Protein AF-D9WYV5-F1 (afdb_monomer)

pLDDT: mean 72.89, std 20.51, range [35.94, 93.06]

Foldseek 3Di:
DPPPQPPCNVVVVVQVVQDPPPCVVQWAWDWAQDPPHDIDIDGDCPPHPCPPPDDDWDWADPDPNDIDTDDDDPDDPPDDDDPPDPDDDDDDDDPPDDDDDD

Secondary structure (DSSP, 8-state):
------TTHHHHHHHHHH-SSSHHHH--EEEEE-SSS-EEEEE--TTSTTTT-----EEEESSSS-EEEE---S---SS---------S-PPPP--------

InterPro domains:
  IPR028228 Immunity protein 53 [PF15580] (8-74)

Structure (mmCIF, N/CA/C/O backbone):
data_AF-D9WYV5-F1
#
_entry.id   AF-D9WYV5-F1
#
loop_
_atom_site.group_PDB
_atom_site.id
_atom_site.type_symbol
_atom_site.label_atom_id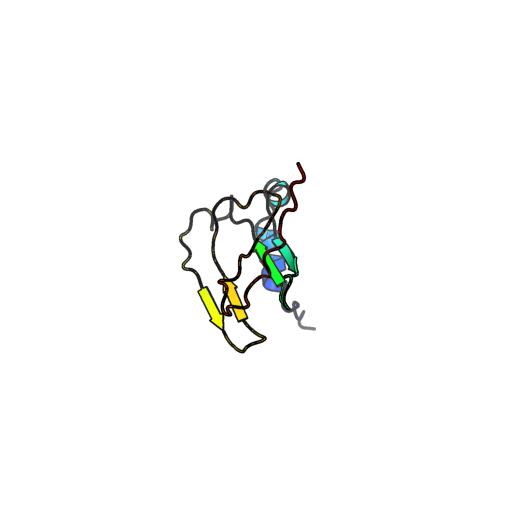
_atom_site.label_alt_id
_atom_site.label_comp_id
_atom_site.label_asym_id
_atom_site.label_entity_id
_atom_site.label_seq_id
_atom_site.pdbx_PDB_ins_code
_atom_site.Cartn_x
_atom_site.Cartn_y
_atom_site.Cartn_z
_atom_site.occupancy
_atom_site.B_iso_or_equiv
_atom_site.auth_seq_id
_atom_site.auth_comp_id
_atom_site.auth_asym_id
_atom_site.auth_atom_id
_atom_site.pdbx_PDB_model_num
ATOM 1 N N . MET A 1 1 ? 8.468 -29.942 5.462 1.00 42.22 1 MET A N 1
ATOM 2 C CA . MET A 1 1 ? 8.423 -29.060 4.281 1.00 42.22 1 MET A CA 1
ATOM 3 C C . MET A 1 1 ? 8.164 -27.679 4.843 1.00 42.22 1 MET A C 1
ATOM 5 O O . MET A 1 1 ? 7.141 -27.509 5.487 1.00 42.22 1 MET A O 1
ATOM 9 N N . ALA A 1 2 ? 9.145 -26.778 4.805 1.00 48.72 2 ALA A N 1
ATOM 10 C CA . ALA A 1 2 ? 8.906 -25.410 5.246 1.00 48.72 2 ALA A CA 1
ATOM 11 C C . ALA A 1 2 ? 8.074 -24.745 4.149 1.00 48.72 2 ALA A C 1
ATOM 13 O O . ALA A 1 2 ? 8.538 -24.661 3.012 1.00 48.72 2 ALA A O 1
ATOM 14 N N . GLU A 1 3 ? 6.841 -24.367 4.480 1.00 55.38 3 GLU A N 1
ATOM 15 C CA . GLU A 1 3 ? 5.995 -23.507 3.657 1.00 55.38 3 GLU A CA 1
ATOM 16 C C . GLU A 1 3 ? 6.825 -22.268 3.310 1.00 55.38 3 GLU A C 1
ATOM 18 O O . GLU A 1 3 ? 7.052 -21.392 4.147 1.00 55.38 3 GLU A O 1
ATOM 23 N N . THR A 1 4 ? 7.385 -22.240 2.104 1.00 59.00 4 THR A N 1
ATOM 24 C CA . THR A 1 4 ? 8.075 -21.056 1.605 1.00 59.00 4 THR A CA 1
ATOM 25 C C . THR A 1 4 ? 6.948 -20.141 1.174 1.00 59.00 4 THR A C 1
ATOM 27 O O . THR A 1 4 ? 6.486 -20.222 0.040 1.00 59.00 4 THR A O 1
ATOM 30 N N . GLY A 1 5 ? 6.401 -19.382 2.128 1.00 67.56 5 GLY A N 1
ATOM 31 C CA . GLY A 1 5 ? 5.446 -18.330 1.813 1.00 67.56 5 GLY A CA 1
ATOM 32 C C . GLY A 1 5 ? 6.049 -17.498 0.690 1.00 67.56 5 GLY A C 1
ATOM 33 O O . GLY A 1 5 ? 7.210 -17.093 0.795 1.00 67.56 5 GLY A O 1
ATOM 34 N N . GLY A 1 6 ? 5.308 -17.349 -0.407 1.00 80.50 6 GLY A N 1
ATOM 35 C CA . GLY A 1 6 ? 5.763 -16.606 -1.573 1.00 80.50 6 GLY A CA 1
ATOM 36 C C . GLY A 1 6 ? 6.227 -15.199 -1.198 1.00 80.50 6 GLY A C 1
ATOM 37 O O . GLY A 1 6 ? 5.968 -14.687 -0.108 1.00 80.50 6 GLY A O 1
ATOM 38 N N . GLU A 1 7 ? 6.887 -14.527 -2.128 1.00 87.50 7 GLU A N 1
ATOM 39 C CA . GLU A 1 7 ? 7.498 -13.207 -1.948 1.00 87.50 7 GLU A CA 1
ATOM 40 C C . GLU A 1 7 ? 6.490 -12.130 -1.488 1.00 87.50 7 GLU A C 1
ATOM 42 O O . GLU A 1 7 ? 6.874 -11.085 -0.958 1.00 87.50 7 GLU A O 1
ATOM 47 N N . LEU A 1 8 ? 5.190 -12.407 -1.637 1.00 89.00 8 LEU A N 1
ATOM 48 C CA . LEU A 1 8 ? 4.073 -11.561 -1.223 1.00 89.00 8 LEU A CA 1
ATOM 49 C C . LEU A 1 8 ? 3.289 -12.090 -0.013 1.00 89.00 8 LEU A C 1
ATOM 51 O O . LEU A 1 8 ? 2.307 -11.470 0.383 1.00 89.00 8 LEU A O 1
ATOM 55 N N . SER A 1 9 ? 3.705 -13.181 0.632 1.00 90.62 9 SER A N 1
ATOM 56 C CA . SER A 1 9 ? 2.946 -13.763 1.747 1.00 90.62 9 SER A CA 1
ATOM 57 C C . SER A 1 9 ? 2.814 -12.835 2.950 1.00 90.62 9 SER A C 1
ATOM 59 O O . SER A 1 9 ? 1.849 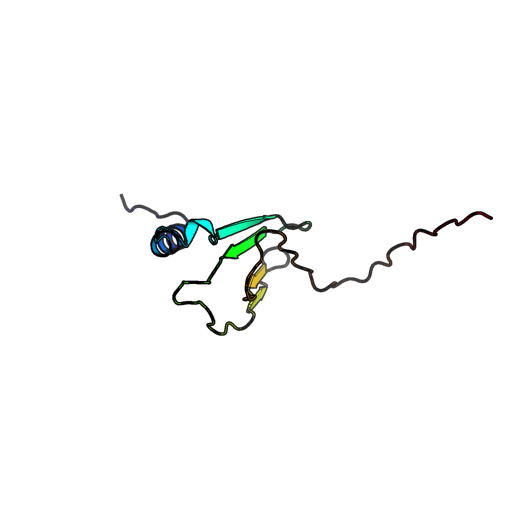-12.944 3.705 1.00 90.62 9 SER A O 1
ATOM 61 N N . TRP A 1 10 ? 3.738 -11.894 3.148 1.00 91.75 10 TRP A N 1
ATOM 62 C CA . TRP A 1 10 ? 3.573 -10.851 4.165 1.00 91.75 10 TRP A CA 1
ATOM 63 C C . TRP A 1 10 ? 2.406 -9.909 3.821 1.00 91.75 10 TRP A C 1
ATOM 65 O O . TRP A 1 10 ? 1.642 -9.536 4.708 1.00 91.75 10 TRP A O 1
ATOM 75 N N . LEU A 1 11 ? 2.234 -9.571 2.538 1.00 90.81 11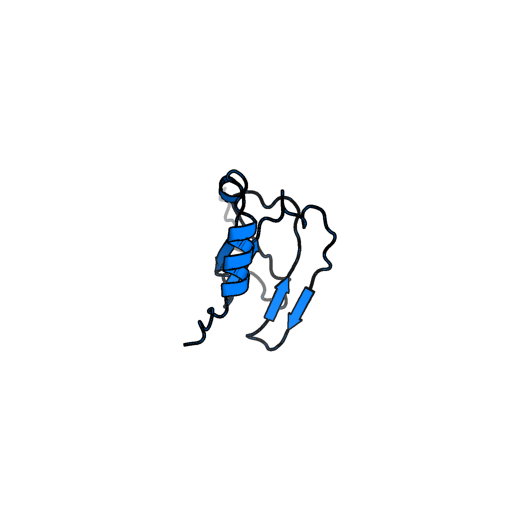 LEU A N 1
ATOM 76 C CA . LEU A 1 11 ? 1.172 -8.692 2.055 1.00 90.81 11 LEU A CA 1
ATOM 77 C C . LEU A 1 11 ? -0.181 -9.405 2.102 1.00 90.81 11 LEU A C 1
ATOM 79 O O . LEU A 1 11 ? -1.170 -8.803 2.503 1.00 90.81 11 LEU A O 1
ATOM 83 N N . GLU A 1 12 ? -0.221 -10.695 1.766 1.00 91.44 12 GLU A N 1
ATOM 84 C CA . GLU A 1 12 ? -1.425 -11.527 1.890 1.00 91.44 12 GLU A CA 1
ATOM 85 C C . GLU A 1 12 ? -1.902 -11.625 3.343 1.00 91.44 12 GLU A C 1
ATOM 87 O O . GLU A 1 12 ? -3.094 -11.497 3.624 1.00 91.44 12 GLU A O 1
ATOM 92 N N . GLN A 1 13 ? -0.974 -11.845 4.279 1.00 93.06 13 GLN A N 1
ATOM 93 C CA . GLN A 1 13 ? -1.284 -11.895 5.708 1.00 93.06 13 GLN A CA 1
ATOM 94 C C . GLN A 1 13 ? -1.745 -10.534 6.227 1.00 93.06 13 GLN A C 1
ATOM 96 O O . GLN A 1 13 ? -2.731 -10.466 6.957 1.00 93.06 13 GLN A O 1
ATOM 101 N N . TRP A 1 14 ? -1.074 -9.454 5.819 1.00 92.56 14 TRP A N 1
ATOM 102 C CA . TRP A 1 14 ? -1.474 -8.098 6.178 1.00 92.56 14 TRP A CA 1
ATOM 103 C C . TRP A 1 14 ? -2.876 -7.763 5.655 1.00 92.56 14 TRP A C 1
ATOM 105 O O . TRP A 1 14 ? -3.701 -7.279 6.426 1.00 92.56 14 TRP A O 1
ATOM 115 N N . TYR A 1 15 ? -3.166 -8.086 4.390 1.00 92.25 15 TYR A N 1
ATOM 116 C CA . TYR A 1 15 ? -4.475 -7.870 3.770 1.00 92.25 15 TYR A CA 1
ATOM 117 C C . TYR A 1 15 ? -5.576 -8.615 4.525 1.00 92.25 15 TYR A C 1
ATOM 119 O O . TYR A 1 15 ? -6.564 -8.007 4.919 1.00 92.25 15 TYR A O 1
ATOM 127 N N . ARG A 1 16 ? -5.371 -9.908 4.818 1.00 92.62 16 ARG A N 1
ATOM 128 C CA . ARG A 1 16 ? -6.325 -10.699 5.615 1.00 92.62 16 ARG A CA 1
ATOM 129 C C . ARG A 1 16 ? -6.575 -10.107 6.999 1.00 92.62 16 ARG A C 1
ATOM 131 O O . ARG A 1 16 ? -7.682 -10.230 7.499 1.00 92.62 16 ARG A O 1
ATOM 138 N N . ALA A 1 17 ? -5.565 -9.493 7.611 1.00 92.56 17 ALA A N 1
ATOM 139 C CA . ALA A 1 17 ? -5.706 -8.845 8.909 1.00 92.56 17 ALA A CA 1
ATOM 140 C C . ALA A 1 17 ? -6.464 -7.506 8.848 1.00 92.56 17 ALA A C 1
ATOM 142 O O . ALA A 1 17 ? -6.857 -7.017 9.902 1.00 92.56 17 ALA A O 1
ATOM 143 N N . GLN A 1 18 ? -6.640 -6.913 7.658 1.00 92.38 18 GLN A N 1
ATOM 144 C CA . GLN A 1 18 ? -7.462 -5.710 7.479 1.00 92.38 18 GLN A CA 1
ATOM 145 C C . GLN A 1 18 ? -8.920 -6.041 7.135 1.00 92.38 18 GLN A C 1
ATOM 147 O O . GLN A 1 18 ? -9.772 -5.181 7.299 1.00 92.38 18 GLN A O 1
ATOM 152 N N . CYS A 1 19 ? -9.218 -7.253 6.652 1.00 91.81 19 CYS A N 1
ATOM 153 C CA . CYS A 1 19 ? -10.589 -7.663 6.348 1.00 91.81 19 CYS A CA 1
ATOM 154 C C . CYS A 1 19 ? -11.408 -7.796 7.636 1.00 91.81 19 CYS A C 1
ATOM 156 O O . CYS A 1 19 ? -11.171 -8.704 8.438 1.00 91.81 19 CYS A O 1
ATOM 158 N N . ASP A 1 20 ? -12.384 -6.914 7.801 1.00 88.88 20 ASP A N 1
ATOM 159 C CA . ASP A 1 20 ? -13.293 -6.868 8.945 1.00 88.88 20 ASP A CA 1
ATOM 160 C C . ASP A 1 20 ? -14.776 -6.967 8.546 1.00 88.88 20 ASP A C 1
ATOM 162 O O . ASP A 1 20 ? -15.637 -7.032 9.425 1.00 88.88 20 ASP A O 1
ATOM 166 N N . GLY A 1 21 ? -15.074 -7.071 7.246 1.00 87.69 21 GLY A N 1
ATOM 167 C CA . GLY A 1 21 ? -16.426 -7.139 6.689 1.00 87.69 21 GLY A CA 1
ATOM 168 C C . GLY A 1 21 ? -16.838 -5.874 5.935 1.00 87.69 21 GLY A C 1
ATOM 169 O O . GLY A 1 21 ? -17.704 -5.949 5.061 1.00 87.69 21 GLY A O 1
ATOM 170 N N . ASP A 1 22 ? -16.209 -4.737 6.239 1.00 87.25 22 ASP A N 1
ATOM 171 C CA . ASP A 1 22 ? -16.522 -3.435 5.645 1.00 87.25 22 ASP A CA 1
ATOM 172 C C . ASP A 1 22 ? -15.327 -2.891 4.854 1.00 87.25 22 ASP A C 1
ATOM 174 O O . ASP A 1 22 ? -15.476 -2.443 3.709 1.00 87.25 22 ASP A O 1
ATOM 178 N N . TRP A 1 23 ? -14.118 -3.003 5.409 1.00 89.81 23 TRP A N 1
ATOM 179 C CA . TRP A 1 23 ? -12.915 -2.445 4.805 1.00 89.81 23 TRP A CA 1
ATOM 180 C C . TRP A 1 23 ? -12.651 -3.001 3.401 1.00 89.81 23 TRP A C 1
ATOM 182 O O . TRP A 1 23 ? -12.293 -2.256 2.489 1.00 89.81 23 TRP A O 1
ATOM 192 N N . GLU A 1 24 ? -12.864 -4.299 3.174 1.00 89.69 24 GLU A N 1
ATOM 193 C CA . GLU A 1 24 ? -12.657 -4.926 1.865 1.00 89.69 24 GLU A CA 1
ATOM 194 C C . GLU A 1 24 ? -13.638 -4.460 0.777 1.00 89.69 24 GLU A C 1
ATOM 196 O O . GLU A 1 24 ? -13.366 -4.653 -0.411 1.00 89.69 24 GLU A O 1
ATOM 201 N N . HIS A 1 25 ? -14.772 -3.862 1.156 1.00 86.62 25 HIS A N 1
ATOM 202 C CA . HIS A 1 25 ? -15.777 -3.369 0.216 1.00 86.62 25 HIS A CA 1
ATOM 203 C C . HIS A 1 25 ? -15.442 -1.966 -0.306 1.00 86.62 25 HIS A C 1
ATOM 205 O O . HIS A 1 25 ? -15.759 -1.643 -1.454 1.00 86.62 25 HIS A O 1
ATOM 211 N N . GLU A 1 26 ? -14.779 -1.140 0.507 1.00 84.56 26 GLU A N 1
ATOM 212 C CA . GLU A 1 26 ? -14.432 0.246 0.165 1.00 84.56 26 GLU A CA 1
ATOM 213 C C . GLU A 1 26 ? -12.947 0.420 -0.200 1.00 84.56 26 GLU A C 1
ATOM 215 O O . GLU A 1 26 ? -12.581 1.218 -1.078 1.00 84.56 26 GLU A O 1
ATOM 220 N N . TRP A 1 27 ? -12.081 -0.373 0.427 1.00 88.44 27 TRP A N 1
ATOM 221 C CA . TRP A 1 27 ? -10.627 -0.261 0.371 1.00 88.44 27 TRP A CA 1
ATOM 222 C C . TRP A 1 27 ? -9.989 -1.517 -0.235 1.00 88.44 27 TRP A C 1
ATOM 224 O O . TRP A 1 27 ? -10.585 -2.195 -1.069 1.00 88.44 27 TRP A O 1
ATOM 234 N N . GLY A 1 28 ? -8.709 -1.759 0.053 1.00 89.69 28 GLY A N 1
ATOM 235 C CA . GLY A 1 28 ? -7.968 -2.892 -0.497 1.00 89.69 28 GLY A CA 1
ATOM 236 C C . GLY A 1 28 ? -6.642 -2.530 -1.155 1.00 89.69 28 GLY A C 1
ATOM 237 O O . GLY A 1 28 ? -6.155 -1.399 -1.082 1.00 89.69 28 GLY A O 1
ATOM 238 N N . VAL A 1 29 ? -6.064 -3.534 -1.815 1.00 90.56 29 VAL A N 1
ATOM 239 C CA . VAL A 1 29 ? -4.800 -3.449 -2.555 1.00 90.56 29 VAL A CA 1
ATOM 240 C C . VAL A 1 29 ? -5.102 -3.433 -4.051 1.00 90.56 29 VAL A C 1
ATOM 242 O O . VAL A 1 29 ? -5.802 -4.304 -4.563 1.00 90.56 29 VAL A O 1
ATOM 245 N N . ARG A 1 30 ? -4.567 -2.447 -4.772 1.00 89.44 30 ARG A N 1
ATOM 246 C CA . ARG A 1 30 ? -4.716 -2.297 -6.224 1.00 89.44 30 ARG A CA 1
ATOM 247 C C . ARG A 1 30 ? -3.351 -2.300 -6.887 1.00 89.44 30 ARG A C 1
ATOM 249 O O . ARG A 1 30 ? -2.476 -1.543 -6.478 1.00 89.44 30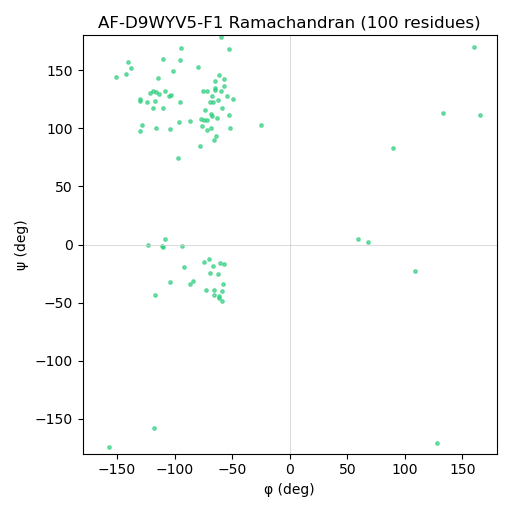 ARG A O 1
ATOM 256 N N . ILE A 1 31 ? -3.199 -3.118 -7.925 1.00 89.62 31 ILE A N 1
ATOM 257 C CA . ILE A 1 31 ? -1.997 -3.175 -8.762 1.00 89.62 31 ILE A CA 1
ATOM 258 C C . ILE A 1 31 ? -2.365 -2.686 -10.159 1.00 89.62 31 ILE A C 1
ATOM 260 O O . ILE A 1 31 ? -3.344 -3.158 -10.735 1.00 89.62 31 ILE A O 1
ATOM 264 N N . ALA A 1 32 ? -1.600 -1.745 -10.702 1.00 88.12 32 ALA A N 1
ATOM 265 C CA . ALA A 1 32 ? -1.807 -1.232 -12.054 1.00 88.12 32 ALA A CA 1
ATOM 266 C C . ALA A 1 32 ? -0.477 -1.056 -12.786 1.00 88.12 32 ALA A C 1
ATOM 268 O O . ALA A 1 32 ? 0.553 -0.801 -12.164 1.00 88.12 32 ALA A O 1
ATOM 269 N N . THR A 1 33 ? -0.493 -1.168 -14.110 1.00 86.44 33 THR A N 1
ATOM 270 C CA . THR A 1 33 ? 0.676 -0.896 -14.953 1.00 86.44 33 THR A CA 1
ATOM 271 C C . THR A 1 33 ? 0.857 0.605 -15.157 1.00 86.44 33 THR A C 1
ATOM 273 O O . THR A 1 33 ? -0.108 1.368 -15.125 1.00 86.44 33 THR A O 1
ATOM 276 N N . LEU A 1 34 ? 2.096 1.025 -15.390 1.00 84.44 34 LEU A N 1
ATOM 277 C CA . LEU A 1 34 ? 2.421 2.376 -15.839 1.00 84.44 34 LEU A CA 1
ATOM 278 C C . LEU A 1 34 ? 2.552 2.417 -17.369 1.00 84.44 34 LEU A C 1
ATOM 280 O O . LEU A 1 34 ? 2.815 1.398 -18.004 1.00 84.44 34 LEU A O 1
ATOM 284 N N . ASP A 1 35 ? 2.406 3.607 -17.958 1.00 74.00 35 ASP A N 1
ATOM 285 C CA . ASP A 1 35 ? 2.628 3.829 -19.401 1.00 74.00 35 ASP A CA 1
ATOM 286 C C . ASP A 1 35 ? 4.123 3.734 -19.793 1.00 74.00 35 ASP A C 1
ATOM 288 O O . ASP A 1 35 ? 4.472 3.657 -20.970 1.00 74.00 35 ASP A O 1
ATOM 292 N N . ASN A 1 36 ? 5.020 3.731 -18.802 1.00 67.00 36 ASN A N 1
ATOM 293 C CA . ASN A 1 36 ? 6.438 3.385 -18.912 1.00 67.00 36 ASN A CA 1
ATOM 294 C C . ASN A 1 36 ? 6.684 2.047 -18.183 1.00 67.00 36 ASN A C 1
ATOM 296 O O . ASN A 1 36 ? 5.863 1.674 -17.348 1.00 67.00 36 ASN A O 1
ATOM 300 N N . PRO A 1 37 ? 7.771 1.298 -18.463 1.00 82.62 37 PRO A N 1
ATOM 301 C CA . PRO A 1 37 ? 8.027 0.032 -17.779 1.00 82.62 37 PRO A CA 1
ATOM 302 C C . PRO A 1 37 ? 7.986 0.198 -16.254 1.00 82.62 37 PRO A C 1
ATOM 304 O O . PRO A 1 37 ? 8.838 0.864 -15.667 1.00 82.62 37 PRO A O 1
ATOM 307 N N . GLY A 1 38 ? 6.965 -0.387 -15.628 1.00 85.81 38 GLY A N 1
ATOM 308 C CA . GLY A 1 38 ? 6.707 -0.224 -14.207 1.00 85.81 38 GLY A CA 1
ATOM 309 C C . GLY A 1 38 ? 5.274 -0.574 -13.822 1.00 85.81 38 GLY A C 1
ATOM 310 O O . GLY A 1 38 ? 4.392 -0.784 -14.659 1.00 85.81 38 GLY A O 1
ATOM 311 N N . TRP A 1 39 ? 5.055 -0.640 -12.518 1.00 87.94 39 TRP A N 1
ATOM 312 C CA . TRP A 1 39 ? 3.769 -0.928 -11.905 1.00 87.94 39 TRP A CA 1
ATOM 313 C C . TRP A 1 39 ? 3.587 -0.048 -10.672 1.00 87.94 39 TRP A C 1
ATOM 315 O O . TRP A 1 39 ? 4.548 0.444 -10.084 1.00 87.94 39 TRP A O 1
ATOM 325 N N . THR A 1 40 ? 2.336 0.163 -10.291 1.00 89.12 40 THR A N 1
ATOM 326 C CA . THR A 1 40 ? 1.948 0.832 -9.051 1.00 89.12 40 THR A CA 1
ATOM 327 C C . THR A 1 40 ? 1.232 -0.157 -8.157 1.00 89.12 40 THR A C 1
ATOM 329 O O . THR A 1 40 ? 0.472 -0.996 -8.640 1.00 89.12 40 THR A O 1
ATOM 332 N N . VAL A 1 41 ? 1.469 -0.037 -6.854 1.00 89.62 41 VAL A N 1
ATOM 333 C CA . VAL A 1 41 ? 0.652 -0.650 -5.810 1.00 89.62 41 VAL A CA 1
ATOM 334 C C . VAL A 1 41 ? 0.047 0.478 -4.993 1.00 89.62 41 VAL A C 1
ATOM 336 O O . VAL A 1 41 ? 0.769 1.323 -4.469 1.00 89.62 41 VAL A O 1
ATOM 339 N N . ALA A 1 42 ? -1.276 0.492 -4.896 1.00 89.56 42 ALA A N 1
ATOM 340 C CA . ALA A 1 42 ? -2.014 1.397 -4.033 1.00 89.56 42 ALA A CA 1
ATOM 341 C C . ALA A 1 42 ? -2.754 0.593 -2.972 1.00 89.56 42 ALA A C 1
ATOM 343 O O . ALA A 1 42 ? -3.436 -0.379 -3.289 1.00 89.56 42 ALA A O 1
ATOM 344 N N . ILE A 1 43 ? -2.618 1.015 -1.722 1.00 89.81 43 ILE A N 1
ATOM 345 C CA . ILE A 1 43 ? -3.201 0.348 -0.564 1.00 89.81 43 ILE A CA 1
ATOM 346 C C . ILE A 1 43 ? -4.058 1.382 0.160 1.00 89.81 43 ILE A C 1
ATOM 348 O O . ILE A 1 43 ? -3.560 2.454 0.505 1.00 89.81 43 ILE A O 1
ATOM 352 N N . GLY A 1 44 ? -5.347 1.097 0.343 1.00 89.19 44 GLY A N 1
ATOM 353 C CA . GLY A 1 44 ? -6.192 1.915 1.212 1.00 89.19 44 GLY A CA 1
ATOM 354 C C . GLY A 1 44 ? -5.733 1.758 2.658 1.00 89.19 44 GLY A C 1
ATOM 355 O O . GLY A 1 44 ? -5.576 0.638 3.114 1.00 89.19 44 GLY A O 1
ATOM 356 N N . LEU A 1 45 ? -5.468 2.851 3.369 1.00 89.31 45 LEU A N 1
ATOM 357 C CA . LEU A 1 45 ? -5.070 2.800 4.785 1.00 89.31 45 LEU A CA 1
ATOM 358 C C . LEU A 1 45 ? -6.158 3.338 5.718 1.00 89.31 45 LEU A C 1
ATOM 360 O O . LEU A 1 45 ? -5.975 3.320 6.933 1.00 89.31 45 LEU A O 1
ATOM 364 N N . GLU A 1 46 ? -7.271 3.816 5.162 1.00 88.06 46 GLU A N 1
ATOM 365 C CA . GLU A 1 46 ? -8.417 4.265 5.948 1.00 88.06 46 GLU A CA 1
ATOM 366 C C . GLU A 1 46 ? -8.971 3.105 6.775 1.00 88.06 46 GLU A C 1
ATOM 368 O O . GLU A 1 46 ? -8.865 1.955 6.352 1.00 88.06 46 GLU A O 1
ATOM 373 N N . GLU A 1 47 ? -9.472 3.413 7.972 1.00 86.94 47 GLU A N 1
ATOM 374 C CA . GLU A 1 47 ? -9.984 2.427 8.944 1.00 86.94 47 GLU A CA 1
ATOM 375 C C . GLU A 1 47 ? -8.965 1.364 9.405 1.00 86.94 47 GLU A C 1
ATOM 377 O O . GLU A 1 47 ? -9.276 0.513 10.232 1.00 86.94 47 GLU A O 1
ATOM 382 N N . THR A 1 48 ? -7.700 1.470 8.985 1.00 85.12 48 THR A N 1
ATOM 383 C CA . THR A 1 48 ? -6.588 0.692 9.545 1.00 85.12 48 THR A CA 1
ATOM 384 C C . THR A 1 48 ? -5.873 1.471 10.649 1.00 85.12 48 THR A C 1
ATOM 386 O O . THR A 1 48 ? -6.014 2.688 10.789 1.00 85.12 48 THR A O 1
ATOM 389 N N . THR A 1 49 ? -4.991 0.798 11.392 1.00 86.25 49 THR A N 1
ATOM 390 C CA . THR A 1 49 ? -4.115 1.441 12.393 1.00 86.25 49 THR A CA 1
ATOM 391 C C . THR A 1 49 ? -3.162 2.489 11.806 1.00 86.25 49 THR A C 1
ATOM 393 O O . THR A 1 49 ? -2.598 3.295 12.549 1.00 86.25 49 THR A O 1
ATOM 396 N N . LEU A 1 50 ? -2.981 2.491 10.482 1.00 85.38 50 LEU A N 1
ATOM 397 C CA . LEU A 1 50 ? -2.146 3.439 9.751 1.00 85.38 50 LEU A CA 1
ATOM 398 C C . LEU A 1 50 ? -2.933 4.648 9.221 1.00 85.38 50 LEU A C 1
ATOM 400 O O . LEU A 1 50 ? -2.320 5.542 8.631 1.00 85.38 50 LEU A O 1
ATOM 404 N N . SER A 1 51 ? -4.255 4.715 9.434 1.00 87.69 51 SER A N 1
ATOM 405 C CA . SER A 1 51 ? -5.048 5.874 9.010 1.00 87.69 51 SER A CA 1
ATOM 406 C C . SER A 1 51 ? -4.540 7.155 9.682 1.00 87.69 51 SER A C 1
ATOM 408 O O . SER A 1 51 ? -4.267 7.195 10.884 1.00 87.69 51 SER A O 1
ATOM 410 N N . GLY A 1 52 ? -4.358 8.207 8.880 1.00 83.00 52 GLY A N 1
ATOM 411 C CA . GLY A 1 52 ? -3.887 9.517 9.336 1.00 83.00 52 GLY A CA 1
ATOM 412 C C . GLY A 1 52 ? -2.433 9.569 9.823 1.00 83.00 52 GLY A C 1
ATOM 413 O O . GLY A 1 52 ? -1.982 10.641 10.230 1.00 83.00 52 GLY A O 1
ATOM 414 N N . GLN A 1 53 ? -1.684 8.462 9.774 1.00 84.69 53 GLN A N 1
ATOM 415 C CA . GLN A 1 53 ? -0.285 8.460 10.191 1.00 84.69 53 GLN A CA 1
ATOM 416 C C . GLN A 1 53 ? 0.580 9.216 9.173 1.00 84.69 53 GLN A C 1
ATOM 418 O O . GLN A 1 53 ? 0.476 8.968 7.966 1.00 84.69 53 GLN A O 1
ATOM 423 N N . PRO A 1 54 ? 1.450 10.138 9.624 1.00 81.69 54 PRO A N 1
ATOM 424 C CA . PRO A 1 54 ? 2.357 10.824 8.725 1.00 81.69 54 PRO A CA 1
ATOM 425 C C . PRO A 1 54 ? 3.337 9.815 8.125 1.00 81.69 54 PRO A C 1
ATOM 427 O O . PRO A 1 54 ? 3.943 9.010 8.832 1.00 81.69 54 PRO A O 1
ATOM 430 N N . TYR A 1 55 ? 3.520 9.890 6.812 1.00 83.44 55 TYR A N 1
ATOM 431 C CA . TYR A 1 55 ? 4.506 9.094 6.099 1.00 83.44 55 TYR A CA 1
ATOM 432 C C . TYR A 1 55 ? 5.339 10.007 5.215 1.00 83.44 55 TYR A C 1
ATOM 434 O O . TYR A 1 55 ? 4.812 10.734 4.368 1.00 83.44 55 TYR A O 1
ATOM 442 N N . GLU A 1 56 ? 6.651 9.968 5.413 1.00 85.50 56 GLU A N 1
ATOM 443 C CA . GLU A 1 56 ? 7.572 10.701 4.564 1.00 85.50 56 GLU A CA 1
ATOM 444 C C . GLU A 1 56 ? 7.708 9.991 3.218 1.00 85.50 56 GLU A C 1
ATOM 446 O O . GLU A 1 56 ? 7.905 8.775 3.144 1.00 85.50 56 GLU A O 1
ATOM 451 N N . ARG A 1 57 ? 7.605 10.762 2.131 1.00 84.25 57 ARG A N 1
ATOM 452 C CA . ARG A 1 57 ? 7.810 10.232 0.785 1.00 84.25 57 ARG A CA 1
ATOM 453 C C . ARG A 1 57 ? 9.173 9.547 0.715 1.00 84.25 57 ARG A C 1
ATOM 455 O O . ARG A 1 57 ? 10.201 10.164 0.968 1.00 84.25 57 ARG A O 1
ATOM 462 N N . THR A 1 58 ? 9.163 8.305 0.254 1.00 88.44 58 THR A N 1
ATOM 463 C CA . THR A 1 58 ? 10.369 7.513 0.042 1.00 88.44 58 THR A CA 1
ATOM 464 C C . THR A 1 58 ? 10.625 7.355 -1.454 1.00 88.44 58 THR A C 1
ATOM 466 O O . THR A 1 58 ? 9.721 7.016 -2.219 1.00 88.44 58 THR A O 1
ATOM 469 N N . ASP A 1 59 ? 11.863 7.610 -1.869 1.00 88.44 59 ASP A N 1
ATOM 470 C CA . ASP A 1 59 ? 12.336 7.470 -3.246 1.00 88.44 59 ASP A CA 1
ATOM 471 C C . ASP A 1 59 ? 13.613 6.620 -3.225 1.00 88.44 59 ASP A C 1
ATOM 473 O O . ASP A 1 59 ? 14.671 7.060 -2.776 1.00 88.44 59 ASP A O 1
ATOM 477 N N . ILE A 1 60 ? 13.486 5.351 -3.611 1.00 90.19 60 ILE A N 1
ATOM 478 C CA . ILE A 1 60 ? 14.580 4.380 -3.624 1.00 90.19 60 ILE A CA 1
ATOM 479 C C . ILE A 1 60 ? 14.913 4.086 -5.078 1.00 90.19 60 ILE A C 1
ATOM 481 O O . ILE A 1 60 ? 14.103 3.514 -5.806 1.00 90.19 60 ILE A O 1
ATOM 485 N N . ARG A 1 61 ? 16.134 4.413 -5.496 1.00 88.69 61 ARG A N 1
ATOM 486 C CA . ARG A 1 61 ? 16.616 4.144 -6.852 1.00 88.69 61 ARG A CA 1
ATOM 487 C C . ARG A 1 61 ? 17.784 3.166 -6.806 1.00 88.69 61 ARG A C 1
ATOM 489 O O . ARG A 1 61 ? 18.902 3.549 -6.477 1.00 88.69 61 ARG A O 1
ATOM 496 N N . ARG A 1 62 ? 17.508 1.890 -7.095 1.00 88.50 62 ARG A N 1
ATOM 497 C CA . ARG A 1 62 ? 18.512 0.810 -7.109 1.00 88.50 62 ARG A CA 1
ATOM 498 C C . ARG A 1 62 ? 19.196 0.710 -8.471 1.00 88.50 62 ARG A C 1
ATOM 500 O O . ARG A 1 62 ? 20.382 0.414 -8.540 1.00 88.50 62 ARG A O 1
ATOM 507 N N . SER A 1 63 ? 18.457 0.985 -9.546 1.00 87.81 63 SER A N 1
ATOM 508 C CA . SER A 1 63 ? 18.974 1.138 -10.908 1.00 87.81 63 SER A CA 1
ATOM 509 C C . SER A 1 63 ? 18.023 1.987 -11.762 1.00 87.81 63 SER A C 1
ATOM 511 O O . SER A 1 63 ? 17.016 2.502 -11.270 1.00 87.81 63 SER A O 1
ATOM 513 N N . ASP A 1 64 ? 18.302 2.105 -13.061 1.00 79.81 64 ASP A N 1
ATOM 514 C CA . ASP A 1 64 ? 17.390 2.770 -13.993 1.00 79.81 64 ASP A CA 1
ATOM 515 C C . ASP A 1 64 ? 16.087 2.004 -14.244 1.00 79.81 64 ASP A C 1
ATOM 517 O O . ASP A 1 64 ? 15.074 2.625 -14.567 1.00 79.81 64 ASP A O 1
ATOM 521 N N . SER A 1 65 ? 16.096 0.681 -14.053 1.00 81.44 65 SER A N 1
ATOM 522 C CA . SER A 1 65 ? 14.935 -0.205 -14.240 1.00 81.44 65 SER A CA 1
ATOM 523 C C . SER A 1 65 ? 14.396 -0.800 -12.930 1.00 81.44 65 SER A C 1
ATOM 525 O O . SER A 1 65 ? 13.407 -1.523 -12.958 1.00 81.44 65 SER A O 1
ATOM 527 N N . ASP A 1 66 ? 15.022 -0.495 -11.789 1.00 84.88 66 ASP A N 1
ATOM 528 C CA . ASP A 1 66 ? 14.599 -0.918 -10.447 1.00 84.88 66 ASP A CA 1
ATOM 529 C C . ASP A 1 66 ? 14.560 0.308 -9.531 1.00 84.88 66 ASP A C 1
ATOM 531 O O . ASP A 1 66 ? 15.581 0.791 -9.026 1.00 84.88 66 ASP A O 1
ATOM 535 N N . TRP A 1 67 ? 13.361 0.852 -9.378 1.00 85.44 67 TRP A N 1
ATOM 536 C CA . TRP A 1 67 ? 13.097 2.032 -8.575 1.00 85.44 67 TRP A CA 1
ATOM 537 C C . TRP A 1 67 ? 11.754 1.882 -7.863 1.00 85.44 67 TRP A C 1
ATOM 539 O O . TRP A 1 67 ? 10.819 1.272 -8.379 1.00 85.44 67 TRP A O 1
ATOM 549 N N . VAL A 1 68 ? 11.666 2.447 -6.663 1.00 87.44 68 VAL A N 1
ATOM 550 C CA . VAL A 1 68 ? 10.474 2.431 -5.819 1.00 87.44 68 VAL A CA 1
ATOM 551 C C . VAL A 1 68 ? 10.193 3.853 -5.368 1.00 87.44 68 VAL A C 1
ATOM 553 O O . VAL A 1 68 ? 11.043 4.504 -4.765 1.00 87.44 68 VAL A O 1
ATOM 556 N N . MET A 1 69 ? 8.978 4.319 -5.636 1.00 84.19 69 MET A N 1
ATOM 557 C CA . MET A 1 69 ? 8.471 5.585 -5.124 1.00 84.19 69 MET A CA 1
ATOM 558 C C . MET A 1 69 ? 7.250 5.294 -4.258 1.00 84.19 69 MET A C 1
ATOM 560 O O . MET A 1 69 ? 6.250 4.781 -4.756 1.0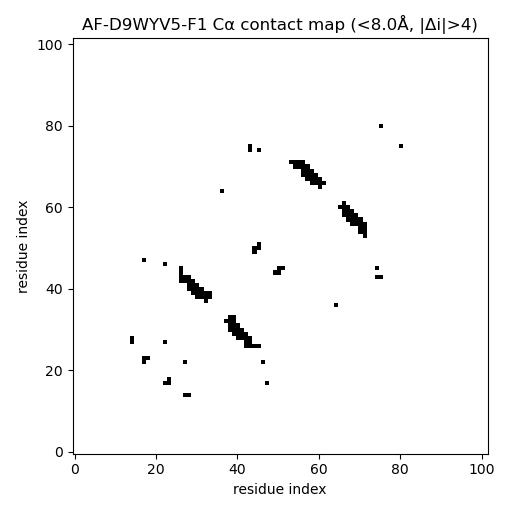0 84.19 69 MET A O 1
ATOM 564 N N . ALA A 1 70 ? 7.335 5.622 -2.972 1.00 85.75 70 ALA A N 1
ATOM 565 C CA . ALA A 1 70 ? 6.256 5.434 -2.014 1.00 85.75 70 ALA A CA 1
ATOM 566 C C . ALA A 1 70 ? 5.835 6.781 -1.431 1.00 85.75 70 ALA A C 1
ATOM 568 O O . ALA A 1 70 ? 6.657 7.597 -1.011 1.00 85.75 70 ALA A O 1
ATOM 569 N N . THR A 1 71 ? 4.533 7.026 -1.411 1.00 79.94 71 THR A N 1
ATOM 570 C CA . THR A 1 71 ? 3.947 8.247 -0.870 1.00 79.94 71 THR A CA 1
ATOM 571 C C . THR A 1 71 ? 2.553 7.925 -0.350 1.00 79.94 71 THR A C 1
ATOM 573 O O . THR A 1 71 ? 1.857 7.086 -0.923 1.00 79.94 71 THR A O 1
ATOM 576 N N . VAL A 1 72 ? 2.164 8.563 0.751 1.00 81.44 72 VAL A N 1
ATOM 577 C CA . VAL A 1 72 ? 0.806 8.465 1.282 1.00 81.44 72 VAL A CA 1
ATOM 578 C C . VAL A 1 72 ? 0.017 9.648 0.753 1.00 81.44 72 VAL A C 1
ATOM 580 O O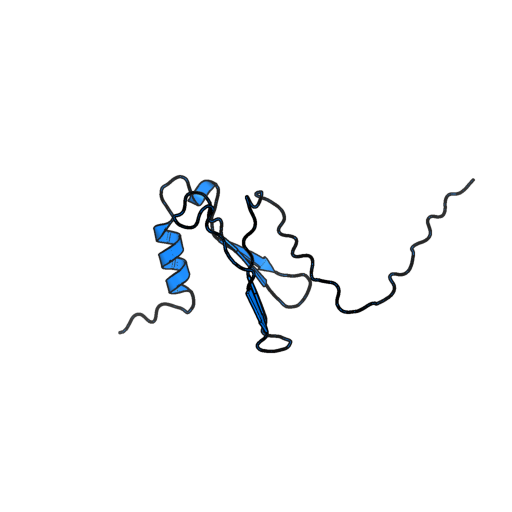 . VAL A 1 72 ? 0.384 10.805 0.954 1.00 81.44 72 VAL A O 1
ATOM 583 N N . PHE A 1 73 ? -1.073 9.342 0.065 1.00 70.44 73 PHE A N 1
ATOM 584 C CA . PHE A 1 73 ? -2.085 10.320 -0.292 1.00 70.44 73 PHE A CA 1
ATOM 585 C C . PHE A 1 73 ? -3.257 10.173 0.680 1.00 70.44 73 PHE A C 1
ATOM 587 O O . PHE A 1 73 ? -3.547 9.068 1.139 1.00 70.44 73 PHE A O 1
ATOM 594 N N . GLY A 1 74 ? -3.957 11.274 0.961 1.00 64.88 74 GLY A N 1
ATOM 595 C CA . GLY A 1 74 ? -5.297 11.190 1.550 1.00 64.88 74 GLY A CA 1
ATOM 596 C C . GLY A 1 74 ? -6.252 10.416 0.630 1.00 64.88 74 GLY A C 1
ATOM 597 O O . GLY A 1 74 ? -5.855 10.002 -0.459 1.00 64.88 74 GLY A O 1
ATOM 598 N N . ARG A 1 75 ? -7.506 10.232 1.064 1.00 58.00 75 ARG A N 1
ATOM 599 C CA . ARG A 1 75 ? -8.545 9.421 0.398 1.00 58.00 75 ARG A CA 1
ATOM 600 C C . ARG A 1 75 ? -8.338 9.270 -1.117 1.00 58.00 75 ARG A C 1
ATOM 602 O O . ARG A 1 75 ? -8.620 10.184 -1.893 1.00 58.00 75 ARG A O 1
ATOM 609 N N . CYS A 1 76 ? -7.839 8.105 -1.533 1.00 51.94 76 CYS A N 1
ATOM 610 C CA . CYS A 1 76 ? -7.746 7.753 -2.943 1.00 51.94 76 CYS A CA 1
ATOM 611 C C . CYS A 1 76 ? -9.167 7.424 -3.402 1.00 51.94 76 CYS A C 1
ATOM 613 O O . CYS A 1 76 ? -9.739 6.422 -2.975 1.00 51.94 76 CYS A O 1
ATOM 615 N N . LEU A 1 77 ? -9.774 8.312 -4.192 1.00 41.03 77 LEU A N 1
ATOM 616 C CA . LEU A 1 77 ? -11.101 8.061 -4.744 1.00 41.03 77 LEU A CA 1
ATOM 617 C C . LEU A 1 77 ? -11.074 6.744 -5.541 1.00 41.03 77 LEU A C 1
ATOM 619 O O . LEU A 1 77 ? -10.077 6.463 -6.215 1.00 41.03 77 LEU A O 1
ATOM 623 N N . PRO A 1 78 ? -12.144 5.933 -5.488 1.00 39.34 78 PRO A N 1
ATOM 624 C CA . PRO A 1 78 ? -12.260 4.727 -6.294 1.00 39.34 78 PRO A CA 1
ATOM 625 C C . PRO A 1 78 ? -12.343 5.125 -7.772 1.00 39.34 78 PRO A C 1
ATOM 627 O O . PRO A 1 78 ? -13.408 5.394 -8.315 1.00 39.34 78 PRO A O 1
ATOM 630 N N . GLY A 1 79 ? -11.180 5.225 -8.411 1.00 43.28 79 GLY A N 1
ATOM 631 C CA . GLY A 1 79 ? -11.043 5.607 -9.807 1.00 43.28 79 GLY A CA 1
ATOM 632 C C . GLY A 1 79 ? -9.968 6.666 -10.000 1.00 43.28 79 GLY A C 1
ATOM 633 O O . GLY A 1 79 ? -10.160 7.825 -9.653 1.00 43.28 79 GLY A O 1
ATOM 634 N N . VAL A 1 80 ? -8.891 6.260 -10.677 1.00 37.31 80 VAL A N 1
ATOM 635 C CA . VAL A 1 80 ? -7.805 7.096 -11.218 1.00 37.31 80 VAL A CA 1
ATOM 636 C C . VAL A 1 80 ? -6.631 7.331 -10.253 1.00 37.31 80 VAL A C 1
ATOM 638 O O . VAL A 1 80 ? -6.467 8.392 -9.660 1.00 37.31 80 VAL A O 1
ATOM 641 N N . LEU A 1 81 ? -5.713 6.359 -10.208 1.00 39.34 81 LEU A N 1
ATOM 642 C CA . LEU A 1 81 ? -4.311 6.630 -9.880 1.00 39.34 81 LEU A CA 1
ATOM 643 C C . LEU A 1 81 ? -3.644 7.233 -11.119 1.00 39.34 81 LEU A C 1
ATOM 645 O O . LEU A 1 81 ? -3.402 6.544 -12.106 1.00 39.34 81 LEU A O 1
ATOM 649 N N . ARG A 1 82 ? -3.350 8.534 -11.079 1.00 38.16 82 ARG A N 1
ATOM 650 C CA . ARG A 1 82 ? -2.378 9.156 -11.985 1.00 38.16 82 ARG A CA 1
ATOM 651 C C . ARG A 1 82 ? -1.108 9.407 -11.193 1.00 38.16 82 ARG A C 1
ATOM 653 O O . ARG A 1 82 ? -1.004 10.414 -10.500 1.00 38.16 82 ARG A O 1
ATOM 660 N N . SER A 1 83 ? -0.118 8.533 -11.324 1.00 42.84 83 SER A N 1
ATOM 661 C CA . SER A 1 83 ? 1.255 8.939 -11.040 1.00 42.84 83 SER A CA 1
ATOM 662 C C . SER A 1 83 ? 1.699 9.865 -12.175 1.00 42.84 83 SER A C 1
ATOM 664 O O . SER A 1 83 ? 2.063 9.412 -13.260 1.00 42.84 83 SER A O 1
ATOM 666 N N . ALA A 1 84 ? 1.635 11.178 -11.960 1.00 42.00 84 ALA A N 1
ATOM 667 C CA . ALA A 1 84 ? 2.377 12.101 -12.803 1.00 42.00 84 ALA A CA 1
ATOM 668 C C . ALA A 1 84 ? 3.860 11.944 -12.448 1.00 42.00 84 ALA A C 1
ATOM 670 O O . ALA A 1 84 ? 4.298 12.345 -11.371 1.00 42.00 84 ALA A O 1
ATOM 671 N N . GLN A 1 85 ? 4.632 11.323 -13.337 1.00 40.28 85 GLN A N 1
ATOM 672 C CA . GLN A 1 85 ? 6.088 11.348 -13.248 1.00 40.28 85 GLN A CA 1
ATOM 673 C C . GLN A 1 85 ? 6.555 12.817 -13.260 1.00 40.28 85 GLN A C 1
ATOM 675 O O . GLN A 1 85 ? 6.054 13.593 -14.086 1.00 40.28 85 GLN A O 1
ATOM 680 N N . PRO A 1 86 ? 7.510 13.239 -12.408 1.00 42.62 86 PRO A N 1
ATOM 681 C CA . PRO A 1 86 ? 8.198 14.499 -12.641 1.00 42.62 86 PRO A CA 1
ATOM 682 C C . PRO A 1 86 ? 8.874 14.391 -14.011 1.00 42.62 86 PRO A C 1
ATOM 684 O O . PRO A 1 86 ? 9.685 13.493 -14.239 1.00 42.62 86 PRO A O 1
ATOM 687 N N . ARG A 1 87 ? 8.479 15.250 -14.959 1.00 40.41 87 ARG A N 1
ATOM 688 C CA . ARG A 1 87 ? 9.027 15.249 -16.321 1.00 40.41 87 ARG A CA 1
ATOM 689 C C . ARG A 1 87 ? 10.517 15.588 -16.270 1.00 40.41 87 ARG A C 1
ATOM 691 O O . ARG A 1 87 ? 10.894 16.753 -16.317 1.00 40.41 87 ARG A O 1
ATOM 698 N N . GLY A 1 88 ? 11.354 14.563 -16.209 1.00 52.06 88 GLY A N 1
ATOM 699 C CA . GLY A 1 88 ? 12.782 14.633 -16.480 1.00 52.06 88 GLY A CA 1
ATOM 700 C C . GLY A 1 88 ? 13.068 14.194 -17.911 1.00 52.06 88 GLY A C 1
ATOM 701 O O . GLY A 1 88 ? 13.498 13.070 -18.117 1.00 52.06 88 GLY A O 1
ATOM 702 N N . SER A 1 89 ? 12.758 15.054 -18.883 1.00 45.06 89 SER A N 1
ATOM 703 C CA . SER A 1 89 ? 13.451 15.220 -20.175 1.00 45.06 89 SER A CA 1
ATOM 704 C C . SER A 1 89 ? 12.549 16.041 -21.097 1.00 45.06 89 SER A C 1
ATOM 706 O O . SER A 1 89 ? 11.456 15.622 -21.485 1.00 45.06 89 SER A O 1
ATOM 708 N N . ALA A 1 90 ? 12.984 17.262 -21.388 1.00 47.94 90 ALA A N 1
ATOM 709 C CA . ALA A 1 90 ? 12.328 18.162 -22.315 1.00 47.94 90 ALA A CA 1
ATOM 710 C C . ALA A 1 90 ? 12.446 17.614 -23.746 1.00 47.94 90 ALA A C 1
ATOM 712 O O . ALA A 1 90 ? 13.459 17.808 -24.408 1.00 47.94 90 ALA A O 1
ATOM 713 N N . ALA A 1 91 ? 11.390 16.974 -24.241 1.00 42.66 91 ALA A N 1
ATOM 714 C CA . ALA A 1 91 ? 11.132 16.893 -25.673 1.00 42.66 91 ALA A CA 1
ATOM 715 C C . ALA A 1 91 ? 10.004 17.887 -26.008 1.00 42.66 91 ALA A C 1
ATOM 717 O O . ALA A 1 91 ? 8.972 17.880 -25.325 1.00 42.66 91 ALA A O 1
ATOM 718 N N . PRO A 1 92 ? 10.174 18.777 -27.003 1.00 37.06 92 PRO A N 1
ATOM 719 C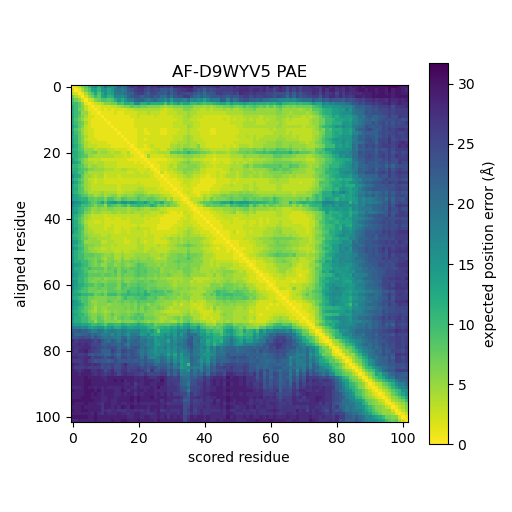 CA . PRO A 1 92 ? 9.137 19.729 -27.368 1.00 37.06 92 PRO A CA 1
ATOM 720 C C . PRO A 1 92 ? 7.937 18.977 -27.952 1.00 37.06 92 PRO A C 1
ATOM 722 O O . PRO A 1 92 ? 8.055 18.251 -28.936 1.00 37.06 92 PRO A O 1
ATOM 725 N N . VAL A 1 93 ? 6.770 19.159 -27.337 1.00 44.81 93 VAL A N 1
ATOM 726 C CA . VAL A 1 93 ? 5.499 18.670 -27.880 1.00 44.81 93 VAL A CA 1
ATOM 727 C C . VAL A 1 93 ? 5.184 19.512 -29.124 1.00 44.81 93 VAL A C 1
ATOM 729 O O . VAL A 1 93 ? 5.120 20.740 -28.996 1.00 44.81 93 VAL A O 1
ATOM 732 N N . PRO A 1 94 ? 4.998 18.929 -30.321 1.00 35.94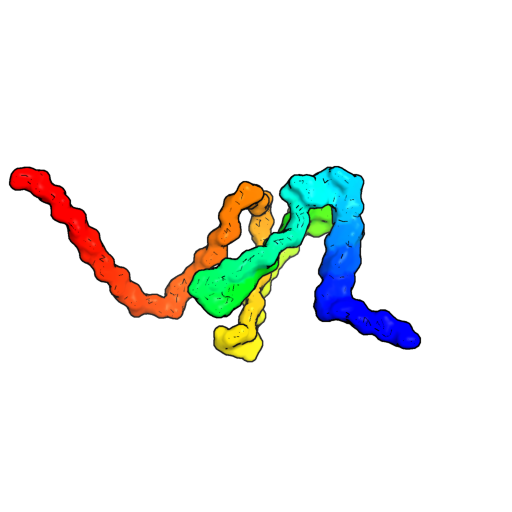 94 PRO A N 1
ATOM 733 C CA . PRO A 1 94 ? 4.580 19.707 -31.477 1.00 35.94 94 PRO A CA 1
ATOM 734 C C . PRO A 1 94 ? 3.198 20.310 -31.194 1.00 35.94 94 PRO A C 1
ATOM 736 O O . PRO A 1 94 ? 2.254 19.600 -30.844 1.00 35.94 94 PRO A O 1
ATOM 739 N N . ARG A 1 95 ? 3.079 21.641 -31.310 1.00 38.62 95 ARG A N 1
ATOM 740 C CA . ARG A 1 95 ? 1.782 22.328 -31.269 1.00 38.62 95 ARG A CA 1
ATOM 741 C C . ARG A 1 95 ? 0.962 21.854 -32.466 1.00 38.62 95 ARG A C 1
ATOM 743 O O . ARG A 1 95 ? 1.257 22.235 -33.595 1.00 38.62 95 ARG A O 1
ATOM 750 N N . LEU A 1 96 ? -0.074 21.058 -32.216 1.00 37.66 96 LEU A N 1
ATOM 751 C CA . LEU A 1 96 ? -1.127 20.831 -33.196 1.00 37.66 96 LEU A CA 1
ATOM 752 C C . LEU A 1 96 ? -1.887 22.158 -33.353 1.00 37.66 96 LEU A C 1
ATOM 754 O O . LEU A 1 96 ? -2.511 22.639 -32.407 1.00 37.66 96 LEU A O 1
ATOM 758 N N . GLY A 1 97 ? -1.742 22.798 -34.513 1.00 37.38 97 GLY A N 1
ATOM 759 C CA . GLY A 1 97 ? -2.473 24.014 -34.851 1.00 37.38 97 GLY A CA 1
ATOM 760 C C . GLY A 1 97 ? -3.970 23.730 -34.939 1.00 37.38 97 GLY A C 1
ATOM 761 O O . GLY A 1 97 ? -4.383 22.747 -35.549 1.00 37.38 97 GLY A O 1
ATOM 762 N N . TYR A 1 98 ? -4.779 24.596 -34.334 1.00 36.06 98 TYR A N 1
ATOM 763 C CA . TYR A 1 98 ? -6.220 24.617 -34.550 1.00 36.06 98 TYR A CA 1
ATOM 764 C C . TYR A 1 98 ? -6.485 25.500 -35.775 1.00 36.06 98 TYR A C 1
ATOM 766 O O . TYR A 1 98 ? -6.328 26.720 -35.705 1.00 36.06 98 TYR A O 1
ATOM 774 N N . HIS A 1 99 ? -6.830 24.890 -36.910 1.00 43.72 99 HIS A N 1
ATOM 775 C CA . HIS A 1 99 ? -7.390 25.613 -38.049 1.00 43.72 99 HIS A CA 1
ATOM 776 C C . HIS A 1 99 ? -8.854 25.927 -37.726 1.00 43.72 99 HIS A C 1
ATOM 778 O O . HIS A 1 99 ? -9.712 25.053 -37.781 1.00 43.72 99 HIS A O 1
ATOM 784 N N . GLY A 1 100 ? -9.118 27.173 -37.335 1.00 43.28 100 GLY A N 1
ATOM 785 C CA . GLY A 1 100 ? -10.459 27.744 -37.335 1.00 43.28 100 GLY A CA 1
ATOM 786 C C . GLY A 1 100 ? -10.648 28.526 -38.625 1.00 43.28 100 GLY A C 1
ATOM 787 O O . GLY A 1 100 ? -10.061 29.594 -38.786 1.00 43.28 100 GLY A O 1
ATOM 78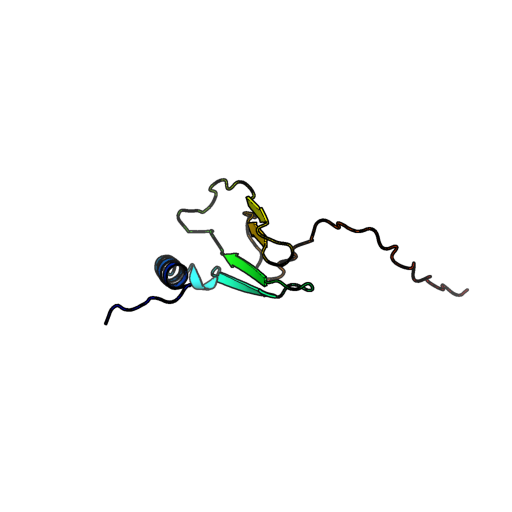8 N N . GLU A 1 101 ? -11.417 27.958 -39.544 1.00 49.84 101 GLU A N 1
ATOM 789 C CA . GLU A 1 101 ? -11.873 28.598 -40.773 1.00 49.84 101 GLU A CA 1
ATOM 790 C C . GLU A 1 101 ? -12.801 29.779 -40.446 1.00 49.84 101 GLU A C 1
ATOM 792 O O . GLU A 1 101 ? -13.637 29.708 -39.538 1.00 49.84 101 GLU A O 1
ATOM 797 N N . ARG A 1 102 ? -12.664 30.861 -41.212 1.00 49.94 102 ARG A N 1
ATOM 798 C CA . ARG A 1 102 ? -13.751 31.785 -41.519 1.00 49.94 102 ARG A CA 1
ATOM 799 C C . ARG A 1 102 ? -13.613 32.252 -42.957 1.00 49.94 102 ARG A C 1
ATOM 801 O O . ARG A 1 102 ? -12.452 32.447 -43.379 1.00 49.94 102 ARG A O 1
#

Solvent-accessible surface area (backbone atoms only — not comparable to full-atom values): 7253 Å² total; per-residue (Å²): 132,80,82,74,68,56,100,54,42,68,57,55,52,52,50,59,73,56,55,75,85,56,47,64,78,79,45,49,78,47,78,45,77,49,100,54,102,55,69,46,79,48,68,58,40,75,97,43,97,59,42,91,58,89,62,80,72,44,77,47,75,82,48,99,89,42,68,48,79,47,72,77,73,72,90,77,64,98,72,81,91,75,84,76,70,81,87,86,71,96,69,88,75,81,79,80,78,82,86,78,87,128

Radius of gyration: 19.47 Å; Cα contacts (8 Å, |Δi|>4): 67; chains: 1; bounding box: 36×61×54 Å

Mean predicted aligned error: 12.79 Å

Sequence (102 aa):
MAETGGELSWLEQWYRAQCDGDWEHEWGVRIATLDNPGWTVAIGLEETTLSGQPYERTDIRRSDSDWVMATVFGRCLPGVLRSAQPRGSAAPVPRLGYHGER

Organism: Streptomyces viridochromogenes (strain DSM 40736 / JCM 4977 / BCRC 1201 / Tue 494) (NCBI:txid591159)